Protein AF-A0A821F1F0-F1 (afdb_monomer_lite)

pLDDT: mean 75.59, std 23.63, range [28.38, 98.62]

Sequence (158 aa):
MKTSKILHYNTFTLEHSKQIYITKNMSASVNTKKQCVTYNTSAGILTYEGCQQRFCGKDVIWHRQYLARQLDGIMQEQALIQYDIKQISIDNSLLKGIDQWEKESLAKIHHVAEVSRKTIQKTVKQSKGKIFKIYCDLDINLRSFHAADDYLENDLIH

Structure (mmCIF, N/CA/C/O backbone):
data_AF-A0A821F1F0-F1
#
_entry.id   AF-A0A821F1F0-F1
#
loop_
_atom_site.group_PDB
_atom_site.id
_atom_site.type_symbol
_atom_site.label_atom_id
_atom_site.label_alt_id
_atom_site.label_comp_id
_atom_site.label_asym_id
_atom_site.label_entity_id
_atom_site.label_seq_id
_atom_site.pdbx_PDB_ins_code
_atom_site.Cartn_x
_atom_site.Cartn_y
_atom_site.Cartn_z
_atom_site.occupancy
_atom_site.B_iso_or_equiv
_atom_site.auth_seq_id
_atom_site.auth_comp_id
_atom_site.auth_asym_id
_atom_site.auth_atom_id
_atom_site.pdbx_PDB_model_num
ATOM 1 N N . MET A 1 1 ? -14.633 -15.877 3.504 1.00 34.38 1 MET A N 1
ATOM 2 C CA . MET A 1 1 ? -15.581 -14.751 3.655 1.00 34.38 1 MET A CA 1
ATOM 3 C C . MET A 1 1 ? -15.759 -14.486 5.143 1.00 34.38 1 MET A C 1
ATOM 5 O O . MET A 1 1 ? -16.319 -15.330 5.825 1.00 34.38 1 MET A O 1
ATOM 9 N N . LYS A 1 2 ? -15.188 -13.398 5.676 1.00 35.28 2 LYS A N 1
ATOM 10 C CA . LYS A 1 2 ? -15.343 -13.005 7.087 1.00 35.28 2 LYS A CA 1
ATOM 11 C C . LYS A 1 2 ? -16.359 -11.866 7.146 1.00 35.28 2 LYS A C 1
ATOM 13 O O . LYS A 1 2 ? -16.146 -10.822 6.541 1.00 35.28 2 LYS A O 1
ATOM 18 N N . THR A 1 3 ? -17.482 -12.107 7.809 1.00 30.80 3 THR A N 1
ATOM 19 C CA . THR A 1 3 ? -18.569 -11.142 7.997 1.00 30.80 3 THR A CA 1
ATOM 20 C C . THR A 1 3 ? -18.145 -10.055 8.981 1.00 30.80 3 THR A C 1
ATOM 22 O O . THR A 1 3 ? -17.883 -10.347 10.147 1.00 30.80 3 THR A O 1
ATOM 25 N N . SER A 1 4 ? -18.086 -8.814 8.500 1.00 28.38 4 SER A N 1
ATOM 26 C CA . SER A 1 4 ? -17.871 -7.614 9.309 1.00 28.38 4 SER A CA 1
ATOM 27 C C . SER A 1 4 ? -19.167 -7.266 10.046 1.00 28.38 4 SER A C 1
ATOM 29 O O . SER A 1 4 ? -20.200 -7.063 9.406 1.00 28.38 4 SER A O 1
ATOM 31 N N . LYS A 1 5 ? -19.145 -7.242 11.383 1.00 37.28 5 LYS A N 1
ATOM 32 C CA . LYS A 1 5 ? -20.256 -6.723 12.192 1.00 37.28 5 LYS A CA 1
ATOM 33 C C . LYS A 1 5 ? -19.988 -5.250 12.482 1.00 37.28 5 LYS A C 1
ATOM 35 O O . LYS A 1 5 ? -19.039 -4.915 13.182 1.00 37.28 5 LYS A O 1
ATOM 40 N N . ILE A 1 6 ? -20.833 -4.393 11.923 1.00 36.16 6 ILE A N 1
ATOM 41 C CA . ILE A 1 6 ? -20.865 -2.953 12.180 1.00 36.16 6 ILE A CA 1
ATOM 42 C C . ILE A 1 6 ? -21.422 -2.751 13.595 1.00 36.16 6 ILE A C 1
ATOM 44 O O . ILE A 1 6 ? -22.568 -3.107 13.866 1.00 36.16 6 ILE A O 1
ATOM 48 N N . LEU A 1 7 ? -20.610 -2.209 14.504 1.00 32.00 7 LEU A N 1
ATOM 49 C CA . LEU A 1 7 ? -21.065 -1.752 15.816 1.00 32.00 7 LEU A CA 1
ATOM 50 C C . LEU A 1 7 ? -21.606 -0.328 15.664 1.00 32.00 7 LEU A C 1
ATOM 52 O O . LEU A 1 7 ? -20.849 0.627 15.510 1.00 32.00 7 LEU A O 1
ATOM 56 N N . HIS A 1 8 ? -22.931 -0.199 15.687 1.00 28.62 8 HIS A N 1
ATOM 57 C CA . HIS A 1 8 ? -23.588 1.088 15.883 1.00 28.62 8 HIS A CA 1
ATOM 58 C C . HIS A 1 8 ? -23.382 1.524 17.338 1.00 28.62 8 HIS A C 1
ATOM 60 O O . HIS A 1 8 ? -23.960 0.944 18.256 1.00 28.62 8 HIS A O 1
ATOM 66 N N . TYR A 1 9 ? -22.550 2.542 17.546 1.00 31.27 9 TYR A N 1
ATOM 67 C CA . TYR A 1 9 ? -22.418 3.213 18.834 1.00 31.27 9 TYR A CA 1
ATOM 68 C C . TYR A 1 9 ? -23.537 4.244 18.977 1.00 31.27 9 TYR A C 1
ATOM 70 O O . TYR A 1 9 ? -23.535 5.268 18.298 1.00 31.27 9 TYR A O 1
ATOM 78 N N . ASN A 1 10 ? -24.484 3.982 19.877 1.00 32.22 10 ASN A N 1
ATOM 79 C CA . ASN A 1 10 ? -25.411 5.006 20.339 1.00 32.22 10 ASN A CA 1
ATOM 80 C C . ASN A 1 10 ? -24.712 5.827 21.426 1.00 32.22 10 ASN A C 1
ATOM 82 O O . ASN A 1 10 ? -24.438 5.339 22.521 1.00 32.22 10 ASN A O 1
ATOM 86 N N . THR A 1 11 ? -24.408 7.081 21.108 1.00 32.09 11 THR A N 1
ATOM 87 C CA . THR A 1 11 ? -23.982 8.102 22.066 1.00 32.09 11 THR A CA 1
ATOM 88 C C . THR A 1 11 ? -25.100 8.357 23.074 1.00 32.09 11 THR A C 1
ATOM 90 O O . THR A 1 11 ? -26.165 8.846 22.700 1.00 32.09 11 THR A O 1
ATOM 93 N N . PHE A 1 12 ? -24.862 8.044 24.348 1.00 32.34 12 PHE A N 1
ATOM 94 C CA . PHE A 1 12 ? -25.748 8.429 25.445 1.00 32.34 12 PHE A CA 1
ATOM 95 C C . PHE A 1 12 ? -25.189 9.694 26.101 1.00 32.34 12 PHE A C 1
ATOM 97 O O . PHE A 1 12 ? -24.226 9.648 26.865 1.00 32.34 12 PHE A O 1
ATOM 104 N N . THR A 1 13 ? -25.757 10.846 25.754 1.00 30.66 13 THR A N 1
ATOM 105 C CA . THR A 1 13 ? -25.487 12.115 26.433 1.00 30.66 13 THR A CA 1
ATOM 106 C C . THR A 1 13 ? -26.154 12.095 27.807 1.00 30.66 13 THR A C 1
ATOM 108 O O . THR A 1 13 ? -27.379 12.040 27.908 1.00 30.66 13 THR A O 1
ATOM 111 N N . LEU A 1 14 ? -25.348 12.145 28.870 1.00 31.89 14 LEU A N 1
ATOM 112 C CA . LEU A 1 14 ? -25.797 12.369 30.245 1.00 31.89 14 LEU A CA 1
ATOM 113 C C . LEU A 1 14 ? -26.155 13.850 30.429 1.00 31.89 14 LEU A C 1
ATOM 115 O O . LEU A 1 14 ? -25.408 14.621 31.020 1.00 31.89 14 LEU A O 1
ATOM 119 N N . GLU A 1 15 ? -27.325 14.238 29.939 1.00 38.75 15 GLU A N 1
ATOM 120 C CA . GLU A 1 15 ? -28.038 15.391 30.475 1.00 38.75 15 GLU A CA 1
ATOM 121 C C . GLU A 1 15 ? -29.301 14.886 31.162 1.00 38.75 15 GLU A C 1
ATOM 123 O O . GLU A 1 15 ? -30.151 14.255 30.535 1.00 38.75 15 GLU A O 1
ATOM 128 N N . HIS A 1 16 ? -29.395 15.134 32.467 1.00 33.66 16 HIS A N 1
ATOM 129 C CA . HIS A 1 16 ? -30.504 15.838 33.116 1.00 33.66 16 HIS A CA 1
ATOM 130 C C . HIS A 1 16 ? -30.556 15.463 34.599 1.00 33.66 16 HIS A C 1
ATOM 132 O O . HIS A 1 16 ? -30.909 14.352 34.998 1.00 33.66 16 HIS A O 1
ATOM 138 N N . SER A 1 17 ? -30.270 16.464 35.424 1.00 39.50 17 SER A N 1
ATOM 139 C CA . SER A 1 17 ? -30.704 16.582 36.808 1.00 39.50 17 SER A CA 1
ATOM 140 C C . SER A 1 17 ? -32.238 16.579 36.886 1.00 39.50 17 SER A C 1
ATOM 142 O O . SER A 1 17 ? -32.879 17.617 37.012 1.00 39.50 17 SER A O 1
ATOM 144 N N . LYS A 1 18 ? -32.874 15.406 36.827 1.00 38.00 18 LYS A N 1
ATOM 145 C CA . LYS A 1 18 ? -34.295 15.301 37.175 1.00 38.00 18 LYS A CA 1
ATOM 146 C C . LYS A 1 18 ? -34.435 15.128 38.684 1.00 38.00 18 LYS A C 1
ATOM 148 O O . LYS A 1 18 ? -34.228 14.047 39.231 1.00 38.00 18 LYS A O 1
ATOM 153 N N . GLN A 1 19 ? -34.779 16.224 39.358 1.00 38.19 19 GLN A N 1
ATOM 154 C CA . GLN A 1 19 ? -35.318 16.197 40.716 1.00 38.19 19 GLN A CA 1
ATOM 155 C C . GLN A 1 19 ? -36.476 15.189 40.782 1.00 38.19 19 GLN A C 1
ATOM 157 O O . GLN A 1 19 ? -37.395 15.221 39.964 1.00 38.19 19 GLN A O 1
ATOM 162 N N . ILE A 1 20 ? -36.416 14.272 41.749 1.00 41.09 20 ILE A N 1
ATOM 163 C CA . ILE A 1 20 ? -37.481 13.303 42.015 1.00 41.09 20 ILE A CA 1
ATOM 164 C C . ILE A 1 20 ? -38.634 14.066 42.672 1.00 41.09 20 ILE A C 1
ATOM 166 O O . ILE A 1 20 ? -38.578 14.389 43.857 1.00 41.09 20 ILE A O 1
ATOM 170 N N . TYR A 1 21 ? -39.688 14.354 41.913 1.00 35.50 21 TYR A N 1
ATOM 171 C CA . TYR A 1 21 ? -40.914 14.923 42.465 1.00 35.50 21 TYR A CA 1
ATOM 172 C C . TYR A 1 21 ? -41.733 13.818 43.146 1.00 35.50 21 TYR A C 1
ATOM 174 O O . TYR A 1 21 ? -42.340 12.973 42.489 1.00 35.50 21 TYR A O 1
ATOM 182 N N . ILE A 1 22 ? -41.762 13.818 44.482 1.00 37.75 22 ILE A N 1
ATOM 183 C CA . ILE A 1 22 ? -42.661 12.961 45.266 1.00 37.75 22 ILE A CA 1
ATOM 184 C C . ILE A 1 22 ? -44.047 13.617 45.264 1.00 37.75 22 ILE A C 1
ATOM 186 O O . ILE A 1 22 ? -44.335 14.491 46.079 1.00 37.75 22 ILE A O 1
ATOM 190 N N . THR A 1 23 ? -44.925 13.209 44.350 1.00 38.47 23 THR A N 1
ATOM 191 C CA . THR A 1 23 ? -46.340 13.605 44.391 1.00 38.47 23 THR A CA 1
ATOM 192 C C . THR A 1 23 ? -47.118 12.641 45.287 1.00 38.47 23 THR A C 1
ATOM 194 O O . THR A 1 23 ? -47.345 11.476 44.959 1.00 38.47 23 THR A O 1
ATOM 197 N N . LYS A 1 24 ? -47.517 13.117 46.472 1.00 34.91 24 LYS A N 1
ATOM 198 C CA . LYS A 1 24 ? -48.367 12.376 47.414 1.00 34.91 24 LYS A CA 1
ATOM 199 C C . LYS A 1 24 ? -49.829 12.528 46.983 1.00 34.91 24 LYS A C 1
ATOM 201 O O . LYS A 1 24 ? -50.536 13.400 47.473 1.00 34.91 24 LYS A O 1
ATOM 206 N N . ASN A 1 25 ? -50.282 11.702 46.043 1.00 39.97 25 ASN A N 1
ATOM 207 C CA . ASN A 1 25 ? -51.665 11.762 45.567 1.00 39.97 25 ASN A CA 1
ATOM 208 C C . ASN A 1 25 ? -52.606 11.032 46.537 1.00 39.97 25 ASN A C 1
ATOM 210 O O . ASN A 1 25 ? -52.567 9.808 46.652 1.00 39.97 25 ASN A O 1
ATOM 214 N N . MET A 1 26 ? -53.470 11.793 47.210 1.00 39.38 26 MET A N 1
ATOM 215 C CA . MET A 1 26 ? -54.621 11.289 47.959 1.00 39.38 26 MET A CA 1
ATOM 216 C C . MET A 1 26 ? -55.872 11.604 47.128 1.00 39.38 26 MET A C 1
ATOM 218 O O . MET A 1 26 ? -56.260 12.760 47.018 1.00 39.38 26 MET A O 1
ATOM 222 N N . SER A 1 27 ? -56.470 10.600 46.482 1.00 34.69 27 SER A N 1
ATOM 223 C CA . SER A 1 27 ? -57.757 10.760 45.791 1.00 34.69 27 SER A CA 1
ATOM 224 C C . SER A 1 27 ? -58.578 9.476 45.877 1.00 34.69 27 SER A C 1
ATOM 226 O O . SER A 1 27 ? -58.050 8.377 45.693 1.00 34.69 27 SER A O 1
ATOM 228 N N . ALA A 1 28 ? -59.861 9.635 46.194 1.00 43.81 28 ALA A N 1
ATOM 229 C CA . ALA A 1 28 ? -60.873 8.593 46.180 1.00 43.81 28 ALA A CA 1
ATOM 230 C C . ALA A 1 28 ? -61.702 8.728 44.893 1.00 43.81 28 ALA A C 1
ATOM 232 O O . ALA A 1 28 ? -62.297 9.779 44.690 1.00 43.81 28 ALA A O 1
ATOM 233 N N . SER A 1 29 ? -61.709 7.694 44.038 1.00 33.09 29 SER A N 1
ATOM 234 C CA . SER A 1 29 ? -62.844 7.225 43.209 1.00 33.09 29 SER A CA 1
ATOM 235 C C . SER A 1 29 ? -62.379 6.223 42.125 1.00 33.09 29 SER A C 1
ATOM 237 O O . SER A 1 29 ? -61.410 6.465 41.413 1.00 33.09 29 SER A O 1
ATOM 239 N N . VAL A 1 30 ? -63.090 5.089 42.067 1.00 38.62 30 VAL A N 1
ATOM 240 C CA . VAL A 1 30 ? -63.255 4.047 41.022 1.00 38.62 30 VAL A CA 1
ATOM 241 C C . VAL A 1 30 ? -62.021 3.514 40.245 1.00 38.62 30 VAL A C 1
ATOM 243 O O . VAL A 1 30 ? -61.633 3.990 39.186 1.00 38.62 30 VAL A O 1
ATOM 246 N N . ASN A 1 31 ? -61.504 2.393 40.774 1.00 46.22 31 ASN A N 1
ATOM 247 C CA . ASN A 1 31 ? -61.081 1.138 40.119 1.00 46.22 31 ASN A CA 1
ATOM 248 C C . ASN A 1 31 ? -60.203 1.156 38.849 1.00 46.22 31 ASN A C 1
ATOM 250 O O . ASN A 1 31 ? -60.567 0.618 37.813 1.00 46.22 31 ASN A O 1
ATOM 254 N N . THR A 1 32 ? -58.934 1.516 39.014 1.00 47.25 32 THR A N 1
ATOM 255 C CA . THR A 1 32 ? -57.860 0.504 38.945 1.00 47.25 32 THR A CA 1
ATOM 256 C C . THR A 1 32 ? -56.882 0.840 40.060 1.00 47.25 32 THR A C 1
ATOM 258 O O . THR A 1 32 ? -56.196 1.861 40.019 1.00 47.25 32 THR A O 1
ATOM 261 N N . LYS A 1 33 ? -56.864 0.035 41.128 1.00 54.25 33 LYS A N 1
ATOM 262 C CA . LYS A 1 33 ? -55.891 0.215 42.210 1.00 54.25 33 LYS A CA 1
ATOM 263 C C . LYS A 1 33 ? -54.509 0.051 41.584 1.00 54.25 33 LYS A C 1
ATOM 265 O O . LYS A 1 33 ? -54.107 -1.062 41.271 1.00 54.25 33 LYS A O 1
ATOM 270 N N . LYS A 1 34 ? -53.799 1.156 41.341 1.00 63.38 34 LYS A N 1
ATOM 271 C CA . LYS A 1 34 ? -52.378 1.094 40.988 1.00 63.38 34 LYS A CA 1
ATOM 272 C C . LYS A 1 34 ? -51.699 0.379 42.151 1.00 63.38 34 LYS A C 1
ATOM 274 O O . LYS A 1 34 ? -51.960 0.719 43.303 1.00 63.38 34 LYS A O 1
ATOM 279 N N . GLN A 1 35 ? -50.923 -0.648 41.843 1.00 72.69 35 GLN A N 1
ATOM 280 C CA . GLN A 1 35 ? -50.363 -1.572 42.818 1.00 72.69 35 GLN A CA 1
ATOM 281 C C . GLN A 1 35 ? -48.840 -1.558 42.745 1.00 72.69 35 GLN A C 1
ATOM 283 O O . GLN A 1 35 ? -48.251 -1.324 41.687 1.00 72.69 35 GLN A O 1
ATOM 288 N N . CYS A 1 36 ? -48.210 -1.769 43.894 1.00 76.56 36 CYS A N 1
ATOM 289 C CA . CYS A 1 36 ? -46.787 -2.038 43.983 1.00 76.56 36 CYS A CA 1
ATOM 290 C C . CYS A 1 36 ? -46.447 -3.337 43.241 1.00 76.56 36 CYS A C 1
ATOM 292 O O . CYS A 1 36 ? -47.098 -4.351 43.482 1.00 76.56 36 CYS A O 1
ATOM 294 N N . VAL A 1 37 ? -45.395 -3.318 42.418 1.00 78.94 37 VAL A N 1
ATOM 295 C CA . VAL A 1 37 ? -44.906 -4.487 41.665 1.00 78.94 37 VAL A CA 1
ATOM 296 C C . VAL A 1 37 ? -44.587 -5.669 42.588 1.00 78.94 37 VAL A C 1
ATOM 298 O O . VAL A 1 37 ? -44.872 -6.805 42.233 1.00 78.94 37 VAL A O 1
ATOM 301 N N . THR A 1 38 ? -44.055 -5.408 43.787 1.00 76.56 38 THR A N 1
ATOM 302 C CA . THR A 1 38 ? -43.646 -6.466 44.726 1.00 76.56 38 THR A CA 1
ATOM 303 C C . THR A 1 38 ? -44.789 -7.035 45.578 1.00 76.56 38 THR A C 1
ATOM 305 O O . THR A 1 38 ? -44.907 -8.248 45.699 1.00 76.56 38 THR A O 1
ATOM 308 N N . TYR A 1 39 ? -45.632 -6.189 46.190 1.00 72.81 39 TYR A N 1
ATOM 309 C CA . TYR A 1 39 ? -46.612 -6.631 47.206 1.00 72.81 39 TYR A CA 1
ATOM 310 C C . TYR A 1 39 ? -48.080 -6.440 46.812 1.00 72.81 39 TYR A C 1
ATOM 312 O O . TYR A 1 39 ? -48.972 -6.677 47.623 1.00 72.81 39 TYR A O 1
ATOM 320 N N . ASN A 1 40 ? -48.360 -5.972 45.596 1.00 65.94 40 ASN A N 1
ATOM 321 C CA . ASN A 1 40 ? -49.713 -5.697 45.113 1.00 65.94 40 ASN A CA 1
ATOM 322 C C . ASN A 1 40 ? -50.552 -4.772 46.032 1.00 65.94 40 ASN A C 1
ATOM 324 O O . ASN A 1 40 ? -51.786 -4.816 46.057 1.00 65.94 40 ASN A O 1
ATOM 328 N N . THR A 1 41 ? -49.879 -3.911 46.801 1.00 67.50 41 THR A N 1
ATOM 329 C CA . THR A 1 41 ? -50.484 -2.937 47.718 1.00 67.50 41 THR A CA 1
ATOM 330 C C . THR A 1 41 ? -50.655 -1.584 47.033 1.00 67.50 41 THR A C 1
ATOM 332 O O . THR A 1 41 ? -49.817 -1.178 46.232 1.00 67.50 41 THR A O 1
ATOM 335 N N . SER A 1 42 ? -51.747 -0.876 47.338 1.00 63.34 42 SER A N 1
ATOM 336 C CA . SER A 1 42 ? -52.089 0.418 46.719 1.00 63.34 42 SER A CA 1
ATOM 337 C C . SER A 1 42 ? -51.655 1.647 47.530 1.00 63.34 42 SER A C 1
ATOM 339 O O . SER A 1 42 ? -51.906 2.776 47.118 1.00 63.34 42 SER A O 1
ATOM 341 N N . ALA A 1 43 ? -51.046 1.453 48.703 1.00 60.06 43 ALA A N 1
ATOM 342 C CA . ALA A 1 43 ? -50.677 2.535 49.612 1.00 60.06 43 ALA A CA 1
ATOM 343 C C . ALA A 1 43 ? -49.226 2.991 49.382 1.00 60.06 43 ALA A C 1
ATOM 345 O O . ALA A 1 43 ? -48.305 2.178 49.424 1.00 60.06 43 ALA A O 1
ATOM 346 N N . GLY A 1 44 ? -49.022 4.299 49.180 1.00 60.72 44 GLY A N 1
ATOM 347 C CA . GLY A 1 44 ? -47.687 4.911 49.135 1.00 60.72 44 GLY A CA 1
ATOM 348 C C . GLY A 1 44 ? -46.821 4.452 47.958 1.00 60.72 44 GLY A C 1
ATOM 349 O O . GLY A 1 44 ? -45.692 4.007 48.165 1.00 60.72 44 GLY A O 1
ATOM 350 N N . ILE A 1 45 ? -47.360 4.539 46.739 1.00 69.88 45 ILE A N 1
ATOM 351 C CA . ILE A 1 45 ? -46.680 4.117 45.510 1.00 69.88 45 ILE A CA 1
ATOM 352 C C . ILE A 1 45 ? -45.891 5.270 44.895 1.00 69.88 45 ILE A C 1
ATOM 354 O O . ILE A 1 45 ? -46.434 6.341 44.633 1.00 69.88 45 ILE A O 1
ATOM 358 N N . LEU A 1 46 ? -44.630 4.996 44.585 1.00 69.81 46 LEU A N 1
ATOM 359 C CA . LEU A 1 46 ? -43.738 5.851 43.815 1.00 69.81 46 LEU A CA 1
ATOM 360 C C . LEU A 1 46 ? -43.544 5.224 42.430 1.00 69.81 46 LEU A C 1
ATOM 362 O O . LEU A 1 46 ? -43.375 4.009 42.309 1.00 69.81 46 LEU A O 1
ATOM 366 N N . THR A 1 47 ? -43.593 6.045 41.382 1.00 70.81 47 THR A N 1
ATOM 367 C CA . THR A 1 47 ? -43.335 5.604 40.002 1.00 70.81 47 THR A CA 1
ATOM 368 C C . THR A 1 47 ? -41.953 6.083 39.591 1.00 70.81 47 THR A C 1
ATOM 370 O O . THR A 1 47 ? -41.634 7.253 39.784 1.00 70.81 47 THR A O 1
ATOM 373 N N . TYR A 1 48 ? -41.145 5.191 39.025 1.00 68.94 48 TYR A N 1
ATOM 374 C CA . TYR A 1 48 ? -39.848 5.551 38.460 1.00 68.94 48 TYR A CA 1
ATOM 375 C C . TYR A 1 48 ? -39.982 5.674 36.937 1.00 68.94 48 TYR A C 1
ATOM 377 O O . TYR A 1 48 ? -40.372 4.712 36.277 1.00 68.94 48 TYR A O 1
ATOM 385 N N . GLU A 1 49 ? -39.657 6.839 36.366 1.00 73.19 49 GLU A N 1
ATOM 386 C CA . GLU A 1 49 ? -39.769 7.059 34.911 1.00 73.19 49 GLU A CA 1
ATOM 387 C C . GLU A 1 49 ? -38.858 6.114 34.113 1.00 73.19 49 GLU A C 1
ATOM 389 O O . GLU A 1 49 ? -39.267 5.599 33.077 1.00 73.19 49 GLU A O 1
ATOM 394 N N . GLY A 1 50 ? -37.651 5.840 34.621 1.00 72.38 50 GLY A N 1
ATOM 395 C CA . GLY A 1 50 ? -36.632 5.072 33.896 1.00 72.38 50 GLY A CA 1
ATOM 396 C C . GLY A 1 50 ? -36.953 3.588 33.698 1.00 72.38 50 GLY A C 1
ATOM 397 O O . GLY A 1 50 ? -36.540 3.009 32.701 1.00 72.38 50 GLY A O 1
ATOM 398 N N . CYS A 1 51 ? -37.701 2.966 34.612 1.00 78.25 51 CYS A N 1
ATOM 399 C CA . CYS A 1 51 ? -38.081 1.550 34.516 1.00 78.25 51 CYS A CA 1
ATOM 400 C C . CYS A 1 51 ? -39.592 1.342 34.346 1.00 78.25 51 CYS A C 1
ATOM 402 O O . CYS A 1 51 ? -40.037 0.202 34.266 1.00 78.25 51 CYS A O 1
ATOM 404 N N . GLN A 1 52 ? -40.381 2.426 34.297 1.00 79.44 52 GLN A N 1
ATOM 405 C CA . GLN A 1 52 ? -41.848 2.422 34.175 1.00 79.44 52 GLN A CA 1
ATOM 406 C C . GLN A 1 52 ? -42.571 1.543 35.219 1.00 79.44 52 GLN A C 1
ATOM 408 O O . GLN A 1 52 ? -43.750 1.215 35.077 1.00 79.44 52 GLN A O 1
ATOM 413 N N . GLN A 1 53 ? -41.874 1.186 36.299 1.00 79.38 53 GLN A N 1
ATOM 414 C CA . GLN A 1 53 ? -42.360 0.336 37.377 1.00 79.38 53 GLN A CA 1
ATOM 415 C C . GLN A 1 53 ? -42.779 1.171 38.590 1.00 79.38 53 GLN A C 1
ATOM 417 O O . GLN A 1 53 ? -42.377 2.326 38.778 1.00 79.38 53 GLN A O 1
ATOM 422 N N . ARG A 1 54 ? -43.646 0.569 39.407 1.00 81.81 54 ARG A N 1
ATOM 423 C CA . ARG A 1 54 ? -44.270 1.189 40.577 1.00 81.81 54 ARG A CA 1
ATOM 424 C C . ARG A 1 54 ? -43.902 0.419 41.831 1.00 81.81 54 ARG A C 1
ATOM 426 O O . ARG A 1 54 ? -44.142 -0.782 41.909 1.00 81.81 54 ARG A O 1
ATOM 433 N N . PHE A 1 55 ? -43.388 1.117 42.829 1.00 81.56 55 PHE A N 1
ATOM 434 C CA . PHE A 1 55 ? -42.865 0.499 44.043 1.00 81.56 55 PHE A CA 1
ATOM 435 C C . PHE A 1 55 ? -43.455 1.168 45.281 1.00 81.56 55 PHE A C 1
ATOM 437 O O . PHE A 1 55 ? -43.686 2.379 45.291 1.00 81.56 55 PHE A O 1
ATOM 444 N N . CYS A 1 56 ? -43.689 0.395 46.340 1.00 84.00 56 CYS A N 1
ATOM 445 C CA . CYS A 1 56 ? -43.964 0.965 47.651 1.00 84.00 56 CYS A CA 1
ATOM 446 C C . CYS A 1 56 ? -42.660 1.531 48.237 1.00 84.00 56 CYS A C 1
ATOM 448 O O . CYS A 1 56 ? -41.567 1.182 47.788 1.00 84.00 56 CYS A O 1
ATOM 450 N N . GLY A 1 57 ? -42.746 2.401 49.246 1.00 77.06 57 GLY A N 1
ATOM 451 C CA . GLY A 1 57 ? -41.564 3.081 49.797 1.00 77.06 57 GLY A CA 1
ATOM 452 C C . GLY A 1 57 ? -40.404 2.149 50.186 1.00 77.06 57 GLY A C 1
ATOM 453 O O . GLY A 1 57 ? -39.248 2.487 49.941 1.00 77.06 57 GLY A O 1
ATOM 454 N N . LYS A 1 58 ? -40.696 0.953 50.720 1.00 77.69 58 LYS A N 1
ATOM 455 C CA . LYS A 1 58 ? -39.669 -0.051 51.061 1.00 77.69 58 LYS A CA 1
ATOM 456 C C . LYS A 1 58 ? -38.993 -0.638 49.817 1.00 77.69 58 LYS A C 1
ATOM 458 O O . LYS A 1 58 ? -37.772 -0.7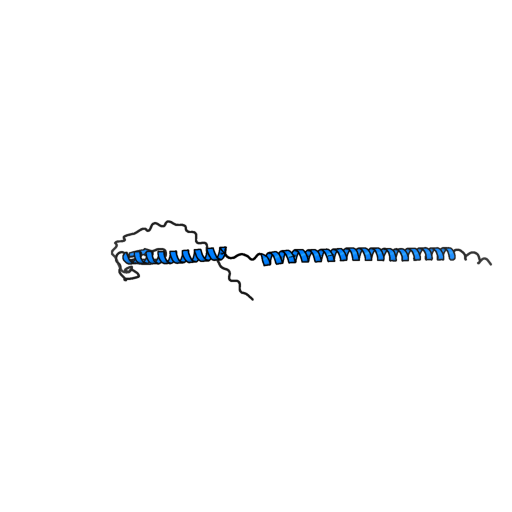77 49.794 1.00 77.69 58 LYS A O 1
ATOM 463 N N . ASP A 1 59 ? -39.771 -0.927 48.778 1.00 80.44 59 ASP A N 1
ATOM 464 C CA . ASP A 1 59 ? -39.267 -1.502 47.528 1.00 80.44 59 ASP A CA 1
ATOM 465 C C . ASP A 1 59 ? -38.514 -0.482 46.675 1.00 80.44 59 ASP A C 1
ATOM 467 O O . ASP A 1 59 ? -37.573 -0.852 45.982 1.00 80.44 59 ASP A O 1
ATOM 471 N N . VAL A 1 60 ? -38.858 0.811 46.767 1.00 82.69 60 VAL A N 1
ATOM 472 C CA . VAL A 1 60 ? -38.116 1.886 46.083 1.00 82.69 60 VAL A CA 1
ATOM 473 C C . VAL A 1 60 ? -36.656 1.924 46.545 1.00 82.69 60 VAL A C 1
ATOM 475 O O . VAL A 1 60 ? -35.755 2.131 45.733 1.00 82.69 60 VAL A O 1
ATOM 478 N N . ILE A 1 61 ? -36.413 1.722 47.844 1.00 83.94 61 ILE A N 1
ATOM 479 C CA . ILE A 1 61 ? -35.066 1.764 48.425 1.00 83.94 61 ILE A CA 1
ATOM 480 C C . ILE A 1 61 ? -34.255 0.573 47.914 1.00 83.94 61 ILE A C 1
ATOM 482 O O . ILE A 1 61 ? -33.134 0.752 47.438 1.00 83.94 61 ILE A O 1
ATOM 486 N N . TRP A 1 62 ? -34.850 -0.622 47.945 1.00 86.06 62 TRP A N 1
ATOM 487 C CA . TRP A 1 62 ? -34.244 -1.836 47.401 1.00 86.06 62 TRP A CA 1
ATOM 488 C C . TRP A 1 62 ? -33.954 -1.721 45.906 1.00 86.06 62 TRP A C 1
ATOM 490 O O . TRP A 1 62 ? -32.851 -2.037 45.467 1.00 86.06 62 TRP A O 1
ATOM 500 N N . HIS A 1 63 ? -34.907 -1.208 45.130 1.00 85.75 63 HIS A N 1
ATOM 501 C CA . HIS A 1 63 ? -34.744 -1.005 43.697 1.00 85.75 63 HIS A CA 1
ATOM 502 C C . HIS A 1 63 ? -33.598 -0.034 43.389 1.00 85.75 63 HIS A C 1
ATOM 504 O O . HIS A 1 63 ? -32.758 -0.316 42.538 1.00 85.75 63 HIS A O 1
ATOM 510 N N . ARG A 1 64 ? -33.499 1.075 44.134 1.00 85.62 64 ARG A N 1
ATOM 511 C CA . ARG A 1 64 ? -32.396 2.034 43.988 1.00 85.62 64 ARG A CA 1
ATOM 512 C C . ARG A 1 64 ? -31.040 1.403 44.308 1.00 85.62 64 ARG A C 1
ATOM 514 O O . ARG A 1 64 ? -30.080 1.644 43.584 1.00 85.62 64 ARG A O 1
ATOM 521 N N . GLN A 1 65 ? -30.953 0.599 45.367 1.00 91.19 65 GLN A N 1
ATOM 522 C CA . GLN A 1 65 ? -29.719 -0.113 45.716 1.00 91.19 65 GLN A CA 1
ATOM 523 C C . GLN A 1 65 ? -29.338 -1.152 44.657 1.00 91.19 65 GLN A C 1
ATOM 525 O O . GLN A 1 65 ? -28.165 -1.285 44.321 1.00 91.19 65 GLN A O 1
ATOM 530 N N . TYR A 1 66 ? -30.321 -1.862 44.104 1.00 90.25 66 TYR A N 1
ATOM 531 C CA . TYR A 1 66 ? -30.106 -2.801 43.009 1.00 90.25 66 TYR A CA 1
ATOM 532 C C . TYR A 1 66 ? -29.573 -2.098 41.752 1.00 90.25 66 TYR A C 1
ATOM 534 O O . TYR A 1 66 ? -28.586 -2.549 41.176 1.00 90.25 66 TYR A O 1
ATOM 542 N N . LEU A 1 67 ? -30.165 -0.963 41.364 1.00 90.31 67 LEU A N 1
ATOM 543 C CA . LEU A 1 67 ? -29.678 -0.155 40.242 1.00 90.31 67 LEU A CA 1
ATOM 544 C C . LEU A 1 67 ? -28.264 0.388 40.479 1.00 90.31 67 LEU A C 1
ATOM 546 O O . LEU A 1 67 ? -27.457 0.362 39.557 1.00 90.31 67 LEU A O 1
ATOM 550 N N . ALA A 1 68 ? -27.948 0.833 41.699 1.00 92.38 68 ALA A N 1
ATOM 551 C CA . ALA A 1 68 ? -26.602 1.292 42.041 1.00 92.38 68 ALA A CA 1
ATOM 552 C C . ALA A 1 68 ? -25.560 0.181 41.836 1.00 92.38 68 ALA A C 1
ATOM 554 O O . ALA A 1 68 ? -24.570 0.400 41.151 1.00 92.38 68 ALA A O 1
ATOM 555 N N . ARG A 1 69 ? -25.839 -1.042 42.312 1.00 95.31 69 ARG A N 1
ATOM 556 C CA . ARG A 1 69 ? -24.942 -2.193 42.102 1.00 95.31 69 ARG A CA 1
ATOM 557 C C . ARG A 1 69 ? -24.766 -2.547 40.627 1.00 95.31 69 ARG A C 1
ATOM 559 O O . ARG A 1 69 ? -23.673 -2.922 40.220 1.00 95.31 69 ARG A O 1
ATOM 566 N N . GLN A 1 70 ? -25.832 -2.455 39.831 1.00 94.88 70 GLN A N 1
ATOM 567 C CA . GLN A 1 70 ? -25.722 -2.684 38.389 1.00 94.88 70 GLN A CA 1
ATOM 568 C C . GLN A 1 70 ? -24.856 -1.620 37.714 1.00 94.88 70 GLN A C 1
ATOM 570 O O . GLN A 1 70 ? -24.037 -1.955 36.863 1.00 94.88 70 GLN A O 1
ATOM 575 N N . LEU A 1 71 ? -25.010 -0.353 38.107 1.00 94.62 71 LEU A N 1
ATOM 576 C CA . LEU A 1 71 ? -24.193 0.733 37.581 1.00 94.62 71 LEU A CA 1
ATOM 577 C C . LEU A 1 71 ? -22.716 0.551 37.945 1.00 94.62 71 LEU A C 1
ATOM 579 O O . LEU A 1 71 ? -21.872 0.695 37.067 1.00 94.62 71 LEU A O 1
ATOM 583 N N . ASP A 1 72 ? -22.416 0.167 39.187 1.00 97.06 72 ASP A N 1
ATOM 584 C CA . ASP A 1 72 ? -21.050 -0.147 39.619 1.00 97.06 72 ASP A CA 1
ATOM 585 C C . ASP A 1 72 ? -20.437 -1.266 38.757 1.00 97.06 72 ASP A C 1
ATOM 587 O O . ASP A 1 72 ? -19.294 -1.152 38.315 1.00 97.06 72 ASP A O 1
ATOM 591 N N . GLY A 1 73 ? -21.217 -2.311 38.447 1.00 96.38 73 GLY A N 1
ATOM 592 C CA . GLY A 1 73 ? -20.799 -3.392 37.548 1.00 96.38 73 GLY A CA 1
ATOM 593 C C . GLY A 1 73 ? -20.489 -2.903 36.130 1.00 96.38 73 GLY A C 1
ATOM 594 O O . GLY A 1 73 ? -19.419 -3.191 35.599 1.00 96.38 73 GLY A O 1
ATOM 595 N N . ILE A 1 74 ? -21.374 -2.089 35.544 1.00 96.56 74 ILE A N 1
ATOM 596 C CA . ILE A 1 74 ? -21.163 -1.492 34.213 1.00 96.56 74 ILE A CA 1
ATOM 597 C C . ILE A 1 74 ? -19.919 -0.596 34.206 1.00 96.56 74 ILE A C 1
ATOM 599 O O . ILE A 1 74 ? -19.130 -0.640 33.264 1.00 96.56 74 ILE A O 1
ATOM 603 N N . MET A 1 75 ? -19.718 0.212 35.249 1.00 96.06 75 MET A N 1
ATOM 604 C CA . MET A 1 75 ? -18.540 1.074 35.368 1.00 96.06 75 MET A CA 1
ATOM 605 C C . MET A 1 75 ? -17.249 0.256 35.457 1.00 96.06 75 MET A C 1
ATOM 607 O O . MET A 1 75 ? -16.235 0.636 34.870 1.00 96.06 75 MET A O 1
ATOM 611 N N . GLN A 1 76 ? -17.284 -0.880 36.153 1.00 96.94 76 GLN A N 1
ATOM 612 C CA . GLN A 1 76 ? -16.146 -1.785 36.246 1.00 96.94 76 GLN A CA 1
ATOM 613 C C . GLN A 1 76 ? -15.837 -2.453 34.898 1.00 96.94 76 GLN A C 1
ATOM 615 O O . GLN A 1 76 ? -14.683 -2.455 34.474 1.00 96.94 76 GLN A O 1
ATOM 620 N N . GLU A 1 77 ? -16.851 -2.946 34.183 1.00 96.62 77 GLU A N 1
ATOM 621 C CA . GLU A 1 77 ? -16.695 -3.488 32.825 1.00 96.62 77 GLU A CA 1
ATOM 622 C C . GLU A 1 77 ? -16.160 -2.433 31.852 1.00 96.62 77 GLU A C 1
ATOM 624 O O . GLU A 1 77 ? -15.237 -2.698 31.082 1.00 96.62 77 GLU A O 1
ATOM 629 N N . GLN A 1 78 ? -16.678 -1.206 31.923 1.00 96.44 78 GLN A N 1
ATOM 630 C CA . GLN A 1 78 ? -16.194 -0.093 31.115 1.00 96.44 78 GLN A CA 1
ATOM 631 C C . GLN A 1 78 ? -14.713 0.197 31.390 1.00 96.44 78 GLN A C 1
ATOM 633 O O . GLN A 1 78 ? -13.957 0.441 30.448 1.00 96.44 78 GLN A O 1
ATOM 638 N N . ALA A 1 79 ? -14.286 0.167 32.655 1.00 95.44 79 ALA A N 1
ATOM 639 C CA . ALA A 1 79 ? -12.890 0.371 33.024 1.00 95.44 79 ALA A CA 1
ATOM 640 C C . ALA A 1 79 ? -11.980 -0.734 32.463 1.00 95.44 79 ALA A C 1
ATOM 642 O O . ALA A 1 79 ? -10.899 -0.424 31.959 1.00 95.44 79 ALA A O 1
ATOM 643 N N . LEU A 1 80 ? -12.430 -1.994 32.487 1.00 96.06 80 LEU A N 1
ATOM 644 C CA . LEU A 1 80 ? -11.711 -3.120 31.880 1.00 96.06 80 LEU A CA 1
ATOM 645 C C . LEU A 1 80 ? -11.596 -2.956 30.364 1.00 96.06 80 LEU A C 1
ATOM 647 O O . LEU A 1 80 ? -10.498 -3.026 29.828 1.00 96.06 80 LEU A O 1
ATOM 651 N N . ILE A 1 81 ? -12.692 -2.616 29.682 1.00 95.31 81 ILE A N 1
ATOM 652 C CA . ILE A 1 81 ? -12.679 -2.360 28.236 1.00 95.31 81 ILE A CA 1
ATOM 653 C C . ILE A 1 81 ? -11.726 -1.208 27.895 1.00 95.31 81 ILE A C 1
ATOM 655 O O . ILE A 1 81 ? -10.949 -1.301 26.9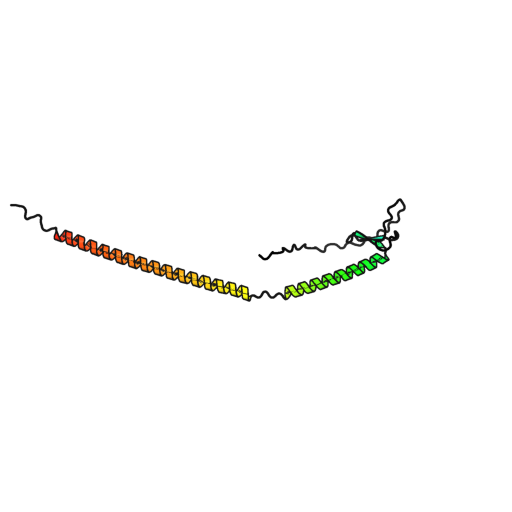48 1.00 95.31 81 ILE A O 1
ATOM 659 N N . GLN A 1 82 ? -11.751 -0.111 28.658 1.00 93.50 82 GLN A N 1
ATOM 660 C CA . GLN A 1 82 ? -10.825 1.004 28.444 1.00 93.50 82 GLN A CA 1
ATOM 661 C C . GLN A 1 82 ? -9.368 0.601 28.664 1.00 93.50 82 GLN A C 1
ATOM 663 O O . GLN A 1 82 ? -8.490 1.085 27.948 1.00 93.50 82 GLN A O 1
ATOM 668 N N . TYR A 1 83 ? -9.104 -0.240 29.662 1.00 93.38 83 TYR A N 1
ATOM 669 C CA . TYR A 1 83 ? -7.777 -0.782 29.905 1.00 93.38 83 TYR A CA 1
ATOM 670 C C . TYR A 1 83 ? -7.329 -1.656 28.730 1.00 93.38 83 TYR A C 1
ATOM 672 O O . TYR A 1 83 ? -6.271 -1.393 28.164 1.00 93.38 83 TYR A O 1
ATOM 680 N N . ASP A 1 84 ? -8.164 -2.598 28.296 1.00 91.12 84 ASP A N 1
ATOM 681 C CA . ASP A 1 84 ? -7.876 -3.501 27.182 1.00 91.12 84 ASP A CA 1
ATOM 682 C C . ASP A 1 84 ? -7.608 -2.724 25.893 1.00 91.12 84 ASP A C 1
ATOM 684 O O . ASP A 1 84 ? -6.592 -2.948 25.242 1.00 91.12 84 ASP A O 1
ATOM 688 N N . ILE A 1 85 ? -8.448 -1.735 25.563 1.00 88.56 85 ILE A N 1
ATOM 689 C CA . ILE A 1 85 ? -8.254 -0.875 24.386 1.00 88.56 85 ILE A CA 1
ATOM 690 C C . ILE A 1 85 ? -6.910 -0.143 24.446 1.00 88.56 85 ILE A C 1
ATOM 692 O O . ILE A 1 85 ? -6.219 -0.053 23.434 1.00 88.56 85 ILE A O 1
ATOM 696 N N . LYS A 1 86 ? -6.518 0.373 25.617 1.00 86.94 86 LYS A N 1
ATOM 697 C CA . LYS A 1 86 ? -5.223 1.051 25.795 1.00 86.94 86 LYS A CA 1
ATOM 698 C C . LYS A 1 86 ? -4.036 0.091 25.693 1.00 86.94 86 LYS A C 1
ATOM 700 O O . LYS A 1 86 ? -2.951 0.531 25.327 1.00 86.94 86 LYS A O 1
ATOM 705 N N . GLN A 1 87 ? -4.233 -1.185 26.022 1.00 82.69 87 GLN A N 1
ATOM 706 C CA . GLN A 1 87 ? -3.213 -2.229 25.919 1.00 82.69 87 GLN A CA 1
ATOM 707 C C . GLN A 1 87 ? -3.103 -2.835 24.516 1.00 82.69 87 GLN A C 1
ATOM 709 O O . GLN A 1 87 ? -2.115 -3.518 24.243 1.00 82.69 87 GLN A O 1
ATOM 714 N N . ILE A 1 88 ? -4.062 -2.583 23.613 1.00 81.88 88 ILE A N 1
ATOM 715 C CA . ILE A 1 88 ? -3.914 -2.924 22.194 1.00 81.88 88 ILE A CA 1
ATOM 716 C C . ILE A 1 88 ? -2.783 -2.063 21.629 1.00 81.88 88 ILE A C 1
ATOM 718 O O . ILE A 1 88 ? -2.978 -0.947 21.146 1.00 81.88 88 ILE A O 1
ATOM 722 N N . SER A 1 89 ? -1.567 -2.597 21.683 1.00 70.00 89 SER A N 1
ATOM 723 C CA . SER A 1 89 ? -0.469 -2.088 20.890 1.00 70.00 89 SER A CA 1
ATOM 724 C C . SER A 1 89 ? -0.747 -2.487 19.447 1.00 70.00 89 SER A C 1
ATOM 726 O O . SER A 1 89 ? -0.816 -3.663 19.089 1.00 70.00 89 SER A O 1
ATOM 728 N N . ILE A 1 90 ? -0.976 -1.486 18.599 1.00 71.31 90 ILE A N 1
ATOM 729 C CA . ILE A 1 90 ? -0.966 -1.712 17.160 1.00 71.31 90 ILE A CA 1
ATOM 730 C C . ILE A 1 90 ? 0.466 -2.113 16.834 1.00 71.31 90 ILE A C 1
ATOM 732 O O . ILE A 1 90 ? 1.385 -1.293 16.921 1.00 71.31 90 ILE A O 1
ATOM 736 N N . ASP A 1 91 ? 0.662 -3.395 16.533 1.00 70.94 91 ASP A N 1
ATOM 737 C CA . ASP A 1 91 ? 1.950 -3.882 16.082 1.00 70.94 91 ASP A CA 1
ATOM 738 C C . ASP A 1 91 ? 2.272 -3.215 14.741 1.00 70.94 91 ASP A C 1
ATOM 740 O O . ASP A 1 91 ? 1.799 -3.594 13.668 1.00 70.94 91 ASP A O 1
ATOM 744 N N . ASN A 1 92 ? 3.085 -2.166 14.830 1.00 78.88 92 ASN A N 1
ATOM 745 C CA . ASN A 1 92 ? 3.540 -1.389 13.692 1.00 78.88 92 ASN A CA 1
ATOM 746 C C . ASN A 1 92 ? 4.486 -2.194 12.785 1.00 78.88 92 ASN A C 1
ATOM 748 O O . ASN A 1 92 ? 4.939 -1.652 11.780 1.00 78.88 92 ASN A O 1
ATOM 752 N N . SER A 1 93 ? 4.813 -3.454 13.108 1.00 85.81 93 SER A N 1
ATOM 753 C CA . SER A 1 93 ? 5.617 -4.331 12.251 1.00 85.81 93 SER A CA 1
ATOM 754 C C . SER A 1 93 ? 4.980 -4.522 10.872 1.00 85.81 93 SER A C 1
ATOM 756 O O . SER A 1 93 ? 5.678 -4.413 9.865 1.00 85.81 93 SER A O 1
ATOM 758 N N . LEU A 1 94 ? 3.656 -4.712 10.810 1.00 88.06 94 LEU A N 1
ATOM 759 C CA . LEU A 1 94 ? 2.926 -4.877 9.552 1.00 88.06 94 LEU A CA 1
ATOM 760 C C . LEU A 1 94 ? 2.934 -3.592 8.724 1.00 88.06 94 LEU A C 1
ATOM 762 O O . LEU A 1 94 ? 3.203 -3.648 7.528 1.00 88.06 94 LEU A O 1
ATOM 766 N N . LEU A 1 95 ? 2.701 -2.438 9.358 1.00 90.00 95 LEU A N 1
ATOM 767 C CA . LEU A 1 95 ? 2.759 -1.135 8.684 1.00 90.00 95 LEU A CA 1
ATOM 768 C C . LEU A 1 95 ? 4.167 -0.853 8.150 1.00 90.00 95 LEU A C 1
ATOM 770 O O . LEU A 1 95 ? 4.324 -0.540 6.976 1.00 90.00 95 LEU A O 1
ATOM 774 N N . LYS A 1 96 ? 5.203 -1.089 8.961 1.00 93.19 96 LYS A N 1
ATOM 775 C CA . LYS A 1 96 ? 6.602 -0.989 8.519 1.00 93.19 96 LYS A CA 1
ATOM 776 C C . LYS A 1 96 ? 6.917 -1.949 7.372 1.00 93.19 96 LYS A C 1
ATOM 778 O O . LYS A 1 96 ? 7.676 -1.596 6.475 1.00 93.19 96 LYS A O 1
ATOM 783 N N . GLY A 1 97 ? 6.353 -3.156 7.401 1.00 95.25 97 GLY A N 1
ATOM 784 C CA . GLY A 1 97 ? 6.490 -4.137 6.328 1.00 95.25 97 GLY A CA 1
ATOM 785 C C . GLY A 1 97 ? 5.864 -3.656 5.019 1.00 95.25 97 GLY A C 1
ATOM 786 O O . GLY A 1 97 ? 6.485 -3.796 3.967 1.00 95.25 97 GLY A O 1
ATOM 787 N N . ILE A 1 98 ? 4.680 -3.040 5.086 1.00 95.44 98 ILE A N 1
ATOM 788 C CA . ILE A 1 98 ? 4.007 -2.423 3.933 1.00 95.44 98 ILE A CA 1
ATOM 789 C C . ILE A 1 98 ? 4.847 -1.265 3.383 1.00 95.44 98 ILE A C 1
ATOM 791 O O . ILE A 1 98 ? 5.134 -1.251 2.187 1.00 95.44 98 ILE A O 1
ATOM 795 N N . ASP A 1 99 ? 5.317 -0.360 4.245 1.00 96.44 99 ASP A N 1
ATOM 796 C CA . ASP A 1 99 ? 6.149 0.783 3.843 1.00 96.44 99 ASP A CA 1
ATOM 797 C C . ASP A 1 99 ? 7.451 0.332 3.163 1.00 96.44 99 ASP A C 1
ATOM 799 O O . ASP A 1 99 ? 7.913 0.924 2.183 1.00 96.44 99 ASP A O 1
ATOM 803 N N . GLN A 1 100 ? 8.073 -0.725 3.691 1.00 97.62 100 GLN A N 1
ATOM 804 C CA . GLN A 1 100 ? 9.297 -1.282 3.127 1.00 97.62 100 GLN A CA 1
ATOM 805 C C . GLN A 1 100 ? 9.032 -1.937 1.768 1.00 97.62 100 GLN A C 1
ATOM 807 O O . GLN A 1 100 ? 9.755 -1.676 0.804 1.00 97.62 100 GLN A O 1
ATOM 812 N N . TRP A 1 101 ? 7.974 -2.746 1.672 1.00 98.19 101 TRP A N 1
ATOM 813 C CA . TRP A 1 101 ? 7.565 -3.381 0.422 1.00 98.19 101 TRP A CA 1
ATOM 814 C C . TRP A 1 101 ? 7.258 -2.351 -0.671 1.00 98.19 101 TRP A C 1
ATOM 816 O O . TRP A 1 101 ? 7.670 -2.532 -1.820 1.00 98.19 101 TRP A O 1
ATOM 826 N N . GLU A 1 102 ? 6.585 -1.254 -0.323 1.00 98.31 102 GLU A N 1
ATOM 827 C CA . GLU A 1 102 ? 6.271 -0.170 -1.252 1.00 98.31 102 GLU A CA 1
ATOM 828 C C . GLU A 1 102 ? 7.549 0.484 -1.793 1.00 98.31 102 GLU A C 1
ATOM 830 O O . GLU A 1 102 ? 7.737 0.574 -3.012 1.00 98.31 102 GLU A O 1
ATOM 835 N N . LYS A 1 103 ? 8.470 0.872 -0.901 1.00 98.38 103 LYS A N 1
ATOM 836 C CA . LYS A 1 103 ? 9.754 1.485 -1.281 1.00 98.38 103 LYS A CA 1
ATOM 837 C C . LYS A 1 103 ? 10.564 0.590 -2.211 1.00 98.38 103 LYS A C 1
ATOM 839 O O . LYS A 1 103 ? 11.063 1.053 -3.239 1.00 98.38 103 LYS A O 1
ATOM 844 N N . GLU A 1 104 ? 10.689 -0.690 -1.874 1.00 98.50 104 GLU A N 1
ATOM 845 C CA . GLU A 1 104 ? 11.435 -1.651 -2.689 1.00 98.50 104 GLU A CA 1
ATOM 846 C C . GLU A 1 104 ? 10.790 -1.877 -4.056 1.00 98.50 104 GLU A C 1
ATOM 848 O O . GLU A 1 104 ? 11.487 -1.977 -5.071 1.00 98.50 104 GLU A O 1
ATOM 853 N N . SER A 1 105 ? 9.461 -1.949 -4.099 1.00 98.50 105 SER A N 1
ATOM 854 C CA . SER A 1 105 ? 8.713 -2.157 -5.337 1.00 98.50 105 SER A CA 1
ATOM 855 C C . SER A 1 105 ? 8.860 -0.962 -6.276 1.00 98.50 105 SER A C 1
ATOM 857 O O . SER A 1 105 ? 9.186 -1.143 -7.452 1.00 98.50 105 SER A O 1
ATOM 859 N N . LEU A 1 106 ? 8.722 0.261 -5.757 1.00 98.56 106 LEU A N 1
ATOM 860 C CA . LEU A 1 106 ? 8.940 1.483 -6.531 1.00 98.56 106 LEU A CA 1
ATOM 861 C C . LEU A 1 106 ? 10.372 1.565 -7.065 1.00 98.56 106 LEU A C 1
A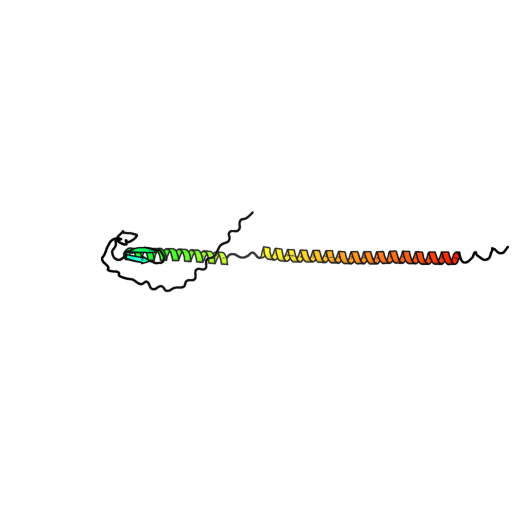TOM 863 O O . LEU A 1 106 ? 10.567 1.841 -8.250 1.00 98.56 106 LEU A O 1
ATOM 867 N N . ALA A 1 107 ? 11.375 1.258 -6.238 1.00 98.50 107 ALA A N 1
ATOM 868 C CA . ALA A 1 107 ? 12.771 1.260 -6.669 1.00 98.50 107 ALA A CA 1
ATOM 869 C C . ALA A 1 107 ? 13.016 0.295 -7.844 1.00 98.50 107 ALA A C 1
ATOM 871 O O . ALA A 1 107 ? 13.668 0.663 -8.825 1.00 98.50 107 ALA A O 1
ATOM 872 N N . LYS A 1 108 ? 12.444 -0.916 -7.791 1.00 98.50 108 LYS A N 1
ATOM 873 C CA . LYS A 1 108 ? 12.537 -1.907 -8.878 1.00 98.50 108 LYS A CA 1
ATOM 874 C C . LYS A 1 108 ? 11.860 -1.416 -10.157 1.00 98.50 108 LYS A C 1
ATOM 876 O O . LYS A 1 108 ? 12.455 -1.511 -11.230 1.00 98.50 108 LYS A O 1
ATOM 881 N N . ILE A 1 109 ? 10.656 -0.853 -10.048 1.00 98.56 109 ILE A N 1
ATOM 882 C CA . ILE A 1 109 ? 9.915 -0.301 -11.193 1.00 98.56 109 ILE A CA 1
ATOM 883 C C . ILE A 1 109 ? 10.723 0.816 -11.858 1.00 98.56 109 ILE A C 1
ATOM 885 O O . ILE A 1 109 ? 10.920 0.799 -13.075 1.00 98.56 109 ILE A O 1
ATOM 889 N N . HIS A 1 110 ? 11.249 1.754 -11.067 1.00 98.56 110 HIS A N 1
ATOM 890 C CA . HIS A 1 110 ? 12.075 2.845 -11.577 1.00 98.56 110 HIS A CA 1
ATOM 891 C C . HIS A 1 110 ? 13.341 2.340 -12.266 1.00 98.56 110 HIS A C 1
ATOM 893 O O . HIS A 1 110 ? 13.669 2.809 -13.358 1.00 98.56 110 HIS A O 1
ATOM 899 N N . HIS A 1 111 ? 14.025 1.362 -11.670 1.00 98.44 111 HIS A N 1
ATOM 900 C CA . HIS A 1 111 ? 15.224 0.777 -12.254 1.00 98.44 111 HIS A CA 1
ATOM 901 C C .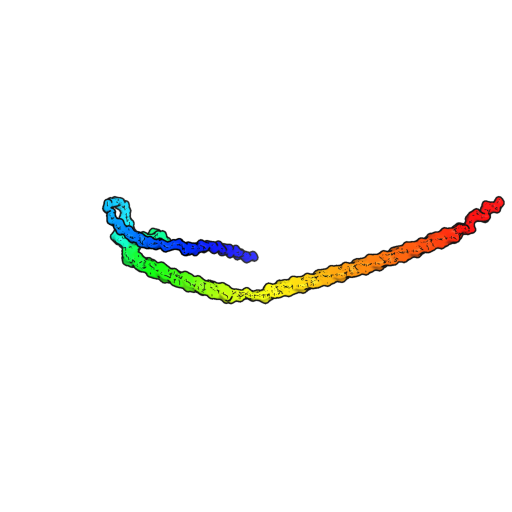 HIS A 1 111 ? 14.939 0.140 -13.621 1.00 98.44 111 HIS A C 1
ATOM 903 O O . HIS A 1 111 ? 15.602 0.467 -14.606 1.00 98.44 111 HIS A O 1
ATOM 909 N N . VAL A 1 112 ? 13.920 -0.721 -13.706 1.00 98.62 112 VAL A N 1
ATOM 910 C CA . VAL A 1 112 ? 13.555 -1.405 -14.956 1.00 98.62 112 VAL A CA 1
ATOM 911 C C . VAL A 1 112 ? 13.103 -0.406 -16.019 1.00 98.62 112 VAL A C 1
ATOM 913 O O . VAL A 1 112 ? 13.513 -0.519 -17.178 1.00 98.62 112 VAL A O 1
ATOM 916 N N . ALA A 1 113 ? 12.311 0.602 -15.645 1.00 98.44 113 ALA A N 1
ATOM 917 C CA . ALA A 1 113 ? 11.898 1.658 -16.562 1.00 98.44 113 ALA A CA 1
ATOM 918 C C . ALA A 1 113 ? 13.109 2.407 -17.137 1.00 98.44 113 ALA A C 1
ATOM 920 O O . ALA A 1 113 ? 13.182 2.636 -18.344 1.00 98.44 113 ALA A O 1
ATOM 921 N N . GLU A 1 114 ? 14.088 2.744 -16.298 1.00 98.62 114 GLU A N 1
ATOM 922 C CA . GLU A 1 114 ? 15.271 3.484 -16.728 1.00 98.62 114 GLU A CA 1
ATOM 923 C C . GLU A 1 114 ? 16.194 2.655 -17.628 1.00 98.62 114 GLU A C 1
ATOM 925 O O . GLU A 1 114 ? 16.648 3.132 -18.672 1.00 98.62 114 GLU A O 1
ATOM 930 N N . VAL A 1 115 ? 16.414 1.384 -17.286 1.00 98.62 115 VAL A N 1
ATOM 931 C CA . VAL A 1 115 ? 17.151 0.442 -18.141 1.00 98.62 115 VAL A CA 1
ATOM 932 C C . VAL A 1 115 ? 16.457 0.286 -19.495 1.00 98.62 115 VAL A C 1
ATOM 934 O O . VAL A 1 115 ? 17.115 0.328 -20.539 1.00 98.62 115 VAL A O 1
ATOM 937 N N . SER A 1 116 ? 15.129 0.173 -19.500 1.00 98.50 116 SER A N 1
ATOM 938 C CA . SER A 1 116 ? 14.338 0.033 -20.726 1.00 98.50 116 SER A CA 1
ATOM 939 C C . SER A 1 116 ? 14.456 1.271 -21.616 1.00 98.50 116 SER A C 1
ATOM 941 O O . SER A 1 116 ? 14.745 1.145 -22.807 1.00 98.50 116 SER A O 1
ATOM 943 N N . ARG A 1 117 ? 14.334 2.480 -21.046 1.00 98.50 117 ARG A N 1
ATOM 944 C CA . ARG A 1 117 ? 14.515 3.742 -21.787 1.00 98.50 117 ARG A CA 1
ATOM 945 C C . ARG A 1 117 ? 15.898 3.831 -22.421 1.00 98.50 117 ARG A C 1
ATOM 947 O O . ARG A 1 117 ? 16.001 4.107 -23.617 1.00 98.50 117 ARG A O 1
ATOM 954 N N . LYS A 1 118 ? 16.956 3.554 -21.653 1.00 98.50 118 LYS A N 1
ATOM 955 C CA . LYS A 1 118 ? 18.340 3.574 -22.157 1.00 98.50 118 LYS A CA 1
ATOM 956 C C . LYS A 1 118 ? 18.553 2.554 -23.271 1.00 98.50 118 LYS A C 1
ATOM 958 O O . LYS A 1 118 ? 19.209 2.859 -24.267 1.00 98.50 118 LYS A O 1
ATOM 963 N N . THR A 1 119 ? 17.970 1.367 -23.128 1.00 98.44 119 THR A N 1
ATOM 964 C CA . THR A 1 119 ? 18.049 0.304 -24.136 1.00 98.44 119 THR A CA 1
ATOM 965 C C . THR A 1 119 ? 17.384 0.737 -25.438 1.00 98.44 119 THR A C 1
ATOM 967 O O . THR A 1 119 ? 18.017 0.675 -26.489 1.00 98.44 119 THR A O 1
ATOM 970 N N . ILE A 1 120 ? 16.160 1.270 -25.377 1.00 98.44 120 ILE A N 1
ATOM 971 C CA . ILE A 1 120 ? 15.446 1.779 -26.557 1.00 98.44 120 ILE A CA 1
ATOM 972 C C . ILE A 1 120 ? 16.246 2.899 -27.226 1.00 98.44 120 ILE A C 1
ATOM 974 O O . ILE A 1 120 ? 16.483 2.850 -28.432 1.00 98.44 120 ILE A O 1
ATOM 978 N N . GLN A 1 121 ? 16.732 3.878 -26.458 1.00 98.38 121 GLN A N 1
ATOM 979 C CA . GLN A 1 121 ? 17.541 4.975 -26.999 1.00 98.38 121 GLN A CA 1
ATOM 980 C C . GLN A 1 121 ? 18.804 4.471 -27.704 1.00 98.38 121 GLN A C 1
ATOM 982 O O . GLN A 1 121 ? 19.147 4.962 -28.782 1.00 98.38 121 GLN A O 1
ATOM 987 N N . LYS A 1 122 ? 19.495 3.485 -27.120 1.00 98.25 122 LYS A N 1
ATOM 988 C CA . LYS A 1 122 ? 20.680 2.867 -27.725 1.00 98.25 122 LYS A CA 1
ATOM 989 C C . LYS A 1 122 ? 20.323 2.176 -29.039 1.00 98.25 122 LYS A C 1
ATOM 991 O O . LYS A 1 122 ? 20.976 2.439 -30.047 1.00 98.25 122 LYS A O 1
ATOM 996 N N . THR A 1 123 ? 19.270 1.363 -29.048 1.00 98.06 123 THR A N 1
ATOM 997 C CA . THR A 1 123 ? 18.815 0.641 -30.242 1.00 98.06 123 THR A CA 1
ATOM 998 C C . THR A 1 123 ? 18.405 1.593 -31.362 1.00 98.06 123 THR A C 1
ATOM 1000 O O . THR A 1 123 ? 18.807 1.399 -32.509 1.00 98.06 123 THR A O 1
ATOM 1003 N N . VAL A 1 124 ? 17.673 2.666 -31.047 1.00 98.19 124 VAL A N 1
ATOM 1004 C CA . VAL A 1 124 ? 17.276 3.686 -32.030 1.00 98.19 124 VAL A CA 1
ATOM 1005 C C . VAL A 1 124 ? 18.501 4.390 -32.612 1.00 98.19 124 VAL A C 1
ATOM 1007 O O . VAL A 1 124 ? 18.618 4.498 -33.832 1.00 98.19 124 VAL A O 1
ATOM 1010 N N . LYS A 1 125 ? 19.455 4.818 -31.772 1.00 97.88 125 LYS A N 1
ATOM 1011 C CA . LYS A 1 125 ? 20.701 5.453 -32.238 1.00 97.88 125 LYS A CA 1
ATOM 1012 C C . LYS A 1 125 ? 21.502 4.529 -33.155 1.00 97.88 125 LYS A C 1
ATOM 1014 O O . LYS A 1 125 ? 21.954 4.961 -34.212 1.00 97.88 125 LYS A O 1
ATOM 1019 N N . GLN A 1 126 ? 21.643 3.260 -32.776 1.00 97.44 126 GLN A N 1
ATOM 1020 C CA . GLN A 1 126 ? 22.340 2.260 -33.585 1.00 97.44 126 GLN A CA 1
ATOM 1021 C C . GLN A 1 126 ? 21.639 2.020 -34.923 1.00 97.44 126 GLN A C 1
ATOM 1023 O O . GLN A 1 126 ? 22.296 1.981 -35.960 1.00 97.44 126 GLN A O 1
ATOM 1028 N N . SER A 1 127 ? 20.311 1.897 -34.912 1.00 97.25 127 SER A N 1
ATOM 1029 C CA . SER A 1 127 ? 19.515 1.681 -36.124 1.00 97.25 127 SER A CA 1
ATOM 1030 C C . SER A 1 127 ? 19.620 2.873 -37.072 1.00 97.25 127 SER A C 1
ATOM 1032 O O . SER A 1 127 ? 19.903 2.688 -38.251 1.00 97.25 127 SER A O 1
ATOM 1034 N N . LYS A 1 128 ? 19.508 4.100 -36.547 1.00 97.62 128 LYS A N 1
ATOM 1035 C CA . LYS A 1 128 ? 19.703 5.329 -37.326 1.00 97.62 128 LYS A CA 1
ATOM 1036 C C . LYS A 1 128 ? 21.092 5.380 -37.964 1.00 97.62 128 LYS A C 1
ATOM 1038 O O . LYS A 1 128 ? 21.196 5.686 -39.145 1.00 97.62 128 LYS A O 1
ATOM 1043 N N . GLY A 1 129 ? 22.143 5.047 -37.210 1.00 97.06 129 GLY A N 1
ATOM 1044 C CA . GLY A 1 129 ? 23.511 5.005 -37.734 1.00 97.06 129 GLY A CA 1
ATOM 1045 C C . GLY A 1 129 ? 23.687 3.982 -38.860 1.00 97.06 129 GLY A C 1
ATOM 1046 O O . GLY A 1 129 ? 24.301 4.291 -39.877 1.00 97.06 129 GLY A O 1
ATOM 1047 N N . LYS A 1 130 ? 23.098 2.787 -38.717 1.00 97.44 130 LYS A N 1
ATOM 1048 C CA . LYS A 1 130 ? 23.118 1.753 -39.765 1.00 97.44 130 LYS A CA 1
ATOM 1049 C C . LYS A 1 130 ? 22.395 2.205 -41.032 1.00 97.44 130 LYS A C 1
ATOM 1051 O O . LYS A 1 130 ? 22.954 2.078 -42.114 1.00 97.44 130 LYS A 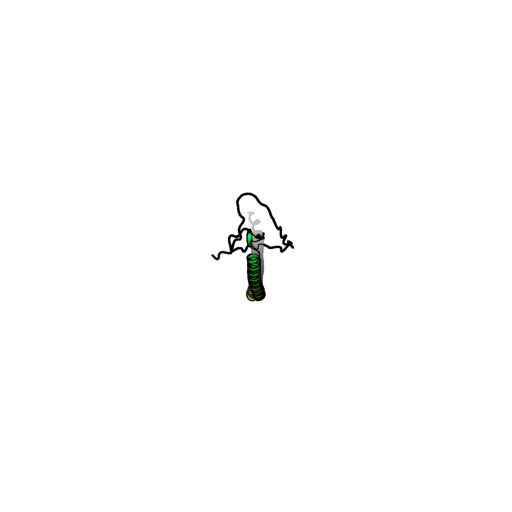O 1
ATOM 1056 N N . ILE A 1 131 ? 21.187 2.754 -40.892 1.00 97.44 131 ILE A N 1
ATOM 1057 C CA . ILE A 1 131 ? 20.396 3.262 -42.024 1.00 97.44 131 ILE A CA 1
ATOM 1058 C C . ILE A 1 131 ? 21.154 4.378 -42.743 1.00 97.44 131 ILE A C 1
ATOM 1060 O O . ILE A 1 131 ? 21.257 4.359 -43.963 1.00 97.44 131 ILE A O 1
ATOM 1064 N N . PHE A 1 132 ? 21.729 5.318 -41.989 1.00 97.50 132 PHE A N 1
ATOM 1065 C CA . PHE A 1 132 ? 22.500 6.417 -42.562 1.00 97.50 132 PHE A CA 1
ATOM 1066 C C . PHE A 1 132 ? 23.715 5.920 -43.349 1.00 97.50 132 PHE A C 1
ATOM 1068 O O . PHE A 1 132 ? 23.964 6.398 -44.449 1.00 97.50 132 PHE A O 1
ATOM 1075 N N . LYS A 1 133 ? 24.432 4.916 -42.829 1.00 97.06 133 LYS A N 1
ATOM 1076 C CA . LYS A 1 133 ? 25.555 4.310 -43.549 1.00 97.06 133 LYS A CA 1
ATOM 1077 C C . LYS A 1 133 ? 25.109 3.690 -44.877 1.00 97.06 133 LYS A C 1
ATOM 1079 O O . LYS A 1 133 ? 25.697 3.999 -45.902 1.00 97.06 133 LYS A O 1
ATOM 1084 N N . ILE A 1 134 ? 24.043 2.884 -44.861 1.00 96.69 134 ILE A N 1
ATOM 1085 C CA . ILE A 1 134 ? 23.488 2.264 -46.077 1.00 96.69 134 ILE A CA 1
ATOM 1086 C C . ILE A 1 134 ? 23.090 3.335 -47.099 1.00 96.69 134 ILE A C 1
ATOM 1088 O O . ILE A 1 134 ? 23.367 3.185 -48.284 1.00 96.69 134 ILE A O 1
ATOM 1092 N N . TYR A 1 135 ? 22.467 4.421 -46.638 1.00 96.69 135 TYR A N 1
ATOM 1093 C CA . TYR A 1 135 ? 22.103 5.545 -47.495 1.00 96.69 135 TYR A CA 1
ATOM 1094 C C . TYR A 1 135 ? 23.331 6.195 -48.149 1.00 96.69 135 TYR A C 1
ATOM 1096 O O . TYR A 1 135 ? 23.332 6.401 -49.358 1.00 96.69 135 TYR A O 1
ATOM 1104 N N . CYS A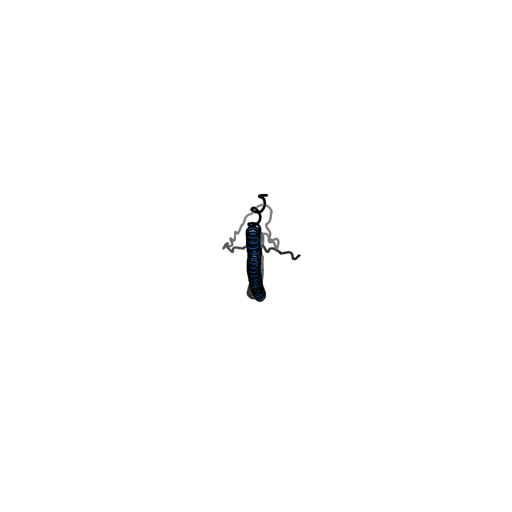 1 136 ? 24.384 6.486 -47.379 1.00 95.94 136 CYS A N 1
ATOM 1105 C CA . CYS A 1 136 ? 25.621 7.055 -47.920 1.00 95.94 136 CYS A CA 1
ATOM 1106 C C . CYS A 1 136 ? 26.306 6.116 -48.919 1.00 95.94 136 CYS A C 1
ATOM 1108 O O . CYS A 1 136 ? 26.737 6.572 -49.973 1.00 95.94 136 CYS A O 1
ATOM 1110 N N . ASP A 1 137 ? 26.378 4.820 -48.607 1.00 96.19 137 ASP A N 1
ATOM 1111 C CA . ASP A 1 137 ? 26.975 3.819 -49.495 1.00 96.19 137 ASP A CA 1
ATOM 1112 C C . ASP A 1 137 ? 26.200 3.749 -50.829 1.00 96.19 137 ASP A C 1
ATOM 1114 O O . ASP A 1 137 ? 26.802 3.686 -51.901 1.00 96.19 137 ASP A O 1
ATOM 1118 N N . LEU A 1 138 ? 24.864 3.823 -50.783 1.00 95.62 138 LEU A N 1
ATOM 1119 C CA . LEU A 1 138 ? 24.011 3.864 -51.974 1.00 95.62 138 LEU A CA 1
ATOM 1120 C C . LEU A 1 138 ? 24.217 5.147 -52.799 1.00 95.62 138 LEU A C 1
ATOM 1122 O O . LEU A 1 138 ? 24.358 5.057 -54.015 1.00 95.62 138 LEU A O 1
ATOM 1126 N N . ASP A 1 139 ? 24.260 6.318 -52.157 1.00 95.50 139 ASP A N 1
ATOM 1127 C CA . ASP A 1 139 ? 24.493 7.606 -52.833 1.00 95.50 139 ASP A CA 1
ATOM 1128 C C . ASP A 1 139 ? 25.849 7.628 -53.551 1.00 95.50 139 ASP A C 1
ATOM 1130 O O . ASP A 1 139 ? 25.932 8.035 -54.710 1.00 95.50 139 ASP A O 1
ATOM 1134 N N . ILE A 1 140 ? 26.900 7.120 -52.897 1.00 94.88 140 ILE A N 1
ATOM 1135 C CA . ILE A 1 140 ? 28.232 6.987 -53.497 1.00 94.88 140 ILE A CA 1
ATOM 1136 C C . ILE A 1 140 ? 28.173 6.077 -54.725 1.00 94.88 140 ILE A C 1
ATOM 1138 O O . ILE A 1 140 ? 28.625 6.479 -55.794 1.00 94.88 140 ILE A O 1
ATOM 1142 N N . ASN A 1 141 ? 27.577 4.887 -54.599 1.00 92.38 141 ASN A N 1
ATOM 1143 C CA . ASN A 1 141 ? 27.483 3.944 -55.712 1.00 92.38 141 ASN A CA 1
ATOM 1144 C C . ASN A 1 141 ? 26.719 4.536 -56.905 1.00 92.38 141 ASN A C 1
ATOM 1146 O O . ASN A 1 141 ? 27.181 4.421 -58.036 1.00 92.38 141 ASN A O 1
ATOM 1150 N N . LEU A 1 142 ? 25.586 5.207 -56.669 1.00 91.44 142 LEU A N 1
ATOM 1151 C CA . LEU A 1 142 ? 24.803 5.850 -57.731 1.00 91.44 142 LEU A CA 1
ATOM 1152 C C . LEU A 1 142 ? 25.603 6.931 -58.466 1.00 91.44 142 LEU A C 1
ATOM 1154 O O . LEU A 1 142 ? 25.586 6.972 -59.695 1.00 91.44 142 LEU A O 1
ATOM 1158 N N . ARG A 1 143 ? 26.344 7.773 -57.735 1.00 90.44 143 ARG A N 1
ATOM 1159 C CA . ARG A 1 143 ? 27.235 8.773 -58.344 1.00 90.44 143 ARG A CA 1
ATOM 1160 C C . ARG A 1 143 ? 28.349 8.122 -59.155 1.00 90.44 143 ARG A C 1
ATOM 1162 O O . ARG A 1 143 ? 28.675 8.615 -60.228 1.00 90.44 143 ARG A O 1
ATOM 1169 N N . SER A 1 144 ? 28.929 7.034 -58.651 1.00 88.06 144 SER A N 1
ATOM 1170 C CA . SER A 1 144 ? 29.968 6.291 -59.364 1.00 88.06 144 SER A CA 1
ATOM 1171 C C . SER A 1 144 ? 29.446 5.669 -60.657 1.00 88.06 144 SER A C 1
ATOM 1173 O O . SER A 1 144 ? 30.148 5.736 -61.659 1.00 88.06 144 SER A O 1
ATOM 1175 N N . PHE A 1 145 ? 28.225 5.120 -60.666 1.00 84.12 145 PHE A N 1
ATOM 1176 C CA . PHE A 1 145 ? 27.598 4.614 -61.891 1.00 84.12 145 PHE A CA 1
ATOM 1177 C C . PHE A 1 145 ? 27.321 5.731 -62.897 1.00 84.12 145 PHE A C 1
ATOM 1179 O O . PHE A 1 145 ? 27.708 5.600 -64.050 1.00 84.12 145 PHE A O 1
ATOM 1186 N N . HIS A 1 146 ? 26.749 6.857 -62.461 1.00 79.44 146 HIS A N 1
ATOM 1187 C CA . HIS A 1 146 ? 26.519 8.006 -63.343 1.00 79.44 146 HIS A CA 1
ATOM 1188 C C . HIS A 1 146 ? 27.822 8.520 -63.971 1.00 79.44 146 HIS A C 1
ATOM 1190 O O . HIS A 1 146 ? 27.893 8.735 -65.173 1.00 79.44 146 HIS A O 1
ATOM 1196 N N . ALA A 1 147 ? 28.880 8.675 -63.171 1.00 78.69 147 ALA A N 1
ATOM 1197 C CA . ALA A 1 147 ? 30.179 9.125 -63.668 1.00 78.69 147 ALA A CA 1
ATOM 1198 C C . ALA A 1 147 ? 30.861 8.107 -64.604 1.00 78.69 147 ALA A C 1
ATOM 1200 O O . ALA A 1 147 ? 31.731 8.491 -65.383 1.00 78.69 147 ALA A O 1
ATOM 1201 N N . ALA A 1 148 ? 30.506 6.821 -64.509 1.00 76.12 148 ALA A N 1
ATOM 1202 C CA . ALA A 1 148 ? 31.005 5.772 -65.394 1.00 76.12 148 ALA A CA 1
ATOM 1203 C C . ALA A 1 148 ? 30.220 5.686 -66.716 1.00 76.12 148 ALA A C 1
ATOM 1205 O O . ALA A 1 148 ? 30.824 5.378 -67.741 1.00 76.12 148 ALA A O 1
ATOM 1206 N N . ASP A 1 149 ? 28.916 5.985 -66.705 1.00 67.50 149 ASP A N 1
ATOM 1207 C CA . ASP A 1 149 ? 28.061 5.999 -67.904 1.00 67.50 149 ASP A CA 1
ATOM 1208 C C . ASP A 1 149 ? 28.214 7.282 -68.750 1.00 67.50 149 ASP A C 1
ATOM 1210 O O . ASP A 1 149 ? 27.934 7.251 -69.947 1.00 67.50 149 ASP A O 1
ATOM 1214 N N . ASP A 1 150 ? 28.747 8.378 -68.192 1.00 56.72 150 ASP A N 1
ATOM 1215 C CA . ASP A 1 150 ? 29.021 9.658 -68.885 1.00 56.72 150 ASP A CA 1
ATOM 1216 C C . ASP A 1 150 ? 30.106 9.584 -70.007 1.00 56.72 150 ASP A C 1
ATOM 1218 O O . ASP A 1 150 ? 30.656 10.608 -70.414 1.00 56.72 150 ASP A O 1
ATOM 1222 N N . TYR A 1 151 ? 30.434 8.398 -70.546 1.00 56.47 151 TYR A N 1
ATOM 1223 C CA . TYR A 1 151 ? 31.505 8.201 -71.543 1.00 56.47 151 TYR A CA 1
ATOM 1224 C C . TYR A 1 151 ? 31.138 7.458 -72.845 1.00 56.47 151 TYR A C 1
ATOM 1226 O O . TYR A 1 151 ? 32.045 7.135 -73.610 1.00 56.47 151 TYR A O 1
ATOM 1234 N N . LEU A 1 152 ? 29.862 7.224 -73.183 1.00 56.47 152 LEU A N 1
ATOM 1235 C CA . LEU A 1 152 ? 29.505 6.470 -74.406 1.00 56.47 152 LEU A CA 1
ATOM 1236 C C . LEU A 1 152 ? 28.367 7.073 -75.248 1.00 56.47 152 LEU A C 1
ATOM 1238 O O . LEU A 1 152 ? 27.442 6.370 -75.640 1.00 56.47 152 LEU A O 1
ATOM 1242 N N . GLU A 1 153 ? 28.456 8.354 -75.609 1.00 55.28 153 GLU A N 1
ATOM 1243 C CA . GLU A 1 153 ? 27.573 8.930 -76.648 1.00 55.28 153 GLU A CA 1
ATOM 1244 C C . GLU A 1 153 ? 28.304 9.657 -77.796 1.00 55.28 153 GLU A C 1
ATOM 1246 O O . GLU A 1 153 ? 27.666 10.330 -78.597 1.00 55.28 153 GLU A O 1
ATOM 1251 N N . ASN A 1 154 ? 29.628 9.482 -77.944 1.00 52.84 154 ASN A N 1
ATOM 1252 C CA . ASN A 1 154 ? 30.404 10.116 -79.030 1.00 52.84 154 ASN A CA 1
ATOM 1253 C C . ASN A 1 154 ? 30.951 9.166 -80.119 1.00 52.84 154 ASN A C 1
ATOM 1255 O O . ASN A 1 154 ? 31.543 9.658 -81.075 1.00 52.84 154 ASN A O 1
ATOM 1259 N N . ASP A 1 155 ? 30.706 7.852 -80.052 1.00 55.88 155 ASP A N 1
ATOM 1260 C CA . ASP A 1 155 ? 31.198 6.887 -81.063 1.00 55.88 155 ASP A CA 1
ATOM 1261 C C . ASP A 1 155 ? 30.139 6.454 -82.104 1.00 55.88 155 ASP A C 1
ATOM 1263 O O . ASP A 1 155 ? 30.345 5.508 -82.863 1.00 55.88 155 ASP A O 1
ATOM 1267 N N . LEU A 1 156 ? 29.007 7.160 -82.199 1.00 57.75 156 LEU A N 1
ATOM 1268 C CA . LEU A 1 156 ? 27.980 6.933 -83.229 1.00 57.75 156 LEU A CA 1
ATOM 1269 C C . LEU A 1 156 ? 27.883 8.111 -84.209 1.00 57.75 156 LEU A C 1
ATOM 1271 O O . LEU A 1 156 ? 26.812 8.673 -84.426 1.00 57.75 156 LEU A O 1
ATOM 1275 N N . ILE A 1 157 ? 29.002 8.470 -84.837 1.00 50.38 157 ILE A N 1
ATOM 1276 C CA . ILE A 1 157 ? 28.985 9.164 -86.130 1.00 50.38 157 ILE A CA 1
ATOM 1277 C C . ILE A 1 157 ? 29.858 8.348 -87.077 1.00 50.38 157 ILE A C 1
ATOM 1279 O O . ILE A 1 157 ? 31.081 8.484 -87.094 1.00 50.38 157 ILE A O 1
ATOM 1283 N N . HIS A 1 158 ? 29.199 7.453 -87.810 1.00 45.81 158 HIS A N 1
ATOM 1284 C CA . HIS A 1 158 ? 29.768 6.742 -88.945 1.00 45.81 158 HIS A CA 1
ATOM 1285 C C . HIS A 1 158 ? 29.430 7.468 -90.248 1.00 45.81 158 HIS A C 1
ATOM 1287 O O . HIS A 1 158 ? 28.328 8.062 -90.318 1.00 45.81 158 HIS A O 1
#

Secondary structure (DSSP, 8-state):
-PPP-------------------------SS-----TTT---SSEEE-TTT--EEEHHHHHHHHHHHHHHHHHHHHHHHHHHHHHHH----THHHHHHHHHHHHHHHHHHHHHHHHHHHHHHHHHHHHHHHHHHHHHHHHHHHHHHHHHTT-SSS---

Foldseek 3Di:
DDDDDDDDDDDDDPDDPDDQDQDPDDDDDDDDQPAAPPPRDSPQWDADPVVRHIHHPVVVVVVVVVVVVVVVVVVVVVVVVVVVVVVPDPPCPVVVVVVVVVVVVVVVVVVVVVVVVVVVVVVVVVVVVVVVVVVVVVVVVVVVVVVVVVPPDPPPDD

Radius of gyration: 49.41 Å; chains: 1; bounding box: 95×31×140 Å